Protein AF-A0A831PLZ5-F1 (afdb_monomer)

Sequence (152 aa):
MQEIFQYRNGNGILHRMNPITKIAGVTAVVILAVLSADPLFLAAMTAAILALGIAGGVGRDLLRQVPLLAFLGGFLILITVLTIQIGDVILDGPVVVTEGSVSFGLALALRFCAMIFAFQVLVATTMPTALVGALRTLKFPADYALMALIAL

pLDDT: mean 77.21, std 12.69, range [39.19, 92.5]

Organism: NCBI:txid2201

Structure (mmCIF, N/CA/C/O backbone):
data_AF-A0A831PLZ5-F1
#
_entry.id   AF-A0A831PLZ5-F1
#
loop_
_atom_site.group_PDB
_atom_site.id
_atom_site.type_symbol
_atom_site.label_atom_id
_atom_site.label_alt_id
_atom_site.label_comp_id
_atom_site.label_asym_id
_atom_site.label_entity_id
_atom_site.label_seq_id
_atom_site.pdbx_PDB_ins_code
_atom_site.Cartn_x
_atom_site.Cartn_y
_atom_site.Cartn_z
_atom_site.occupancy
_atom_site.B_iso_or_equiv
_atom_site.auth_seq_id
_atom_site.auth_comp_id
_atom_site.auth_asym_id
_atom_site.auth_atom_id
_atom_site.pdbx_PDB_model_num
ATOM 1 N N . MET A 1 1 ? 10.936 9.117 28.879 1.00 39.19 1 MET A N 1
ATOM 2 C CA . MET A 1 1 ? 10.506 7.868 28.211 1.00 39.19 1 MET A CA 1
ATOM 3 C C . MET A 1 1 ? 9.018 7.978 27.864 1.00 39.19 1 MET A C 1
ATOM 5 O O . MET A 1 1 ? 8.204 7.401 28.564 1.00 39.19 1 MET A O 1
ATOM 9 N N . GLN A 1 2 ? 8.641 8.797 26.872 1.00 41.59 2 GLN A N 1
ATOM 10 C CA . GLN A 1 2 ? 7.234 9.210 26.674 1.00 41.59 2 GLN A CA 1
ATOM 11 C C . GLN A 1 2 ? 6.682 9.101 25.238 1.00 41.59 2 GLN A C 1
ATOM 13 O O . GLN A 1 2 ? 5.577 9.559 24.997 1.00 41.59 2 GLN A O 1
ATOM 18 N N . GLU A 1 3 ? 7.356 8.452 24.285 1.00 46.31 3 GLU A N 1
ATOM 19 C CA . GLU A 1 3 ? 6.912 8.480 22.872 1.00 46.31 3 GLU A CA 1
ATOM 20 C C . GLU A 1 3 ? 6.832 7.082 22.220 1.00 46.31 3 GLU A C 1
ATOM 22 O O . GLU A 1 3 ? 7.268 6.896 21.091 1.00 46.31 3 GLU A O 1
ATOM 27 N N . ILE A 1 4 ? 6.299 6.066 22.916 1.00 49.09 4 ILE A N 1
ATOM 28 C CA . ILE A 1 4 ? 6.073 4.726 22.311 1.00 49.09 4 ILE A CA 1
ATOM 29 C C . ILE A 1 4 ? 4.605 4.518 21.900 1.00 49.09 4 ILE A C 1
ATOM 31 O O . ILE A 1 4 ? 4.288 3.651 21.090 1.00 49.09 4 ILE A O 1
ATOM 35 N N . PHE A 1 5 ? 3.687 5.368 22.359 1.00 49.69 5 PHE A N 1
ATOM 36 C CA . PHE A 1 5 ? 2.288 5.301 21.945 1.00 49.69 5 PHE A CA 1
ATOM 37 C C . PHE A 1 5 ? 2.041 6.256 20.782 1.00 49.69 5 PHE A C 1
ATOM 39 O O . PHE A 1 5 ? 1.455 7.323 20.939 1.00 49.69 5 PHE A O 1
ATOM 46 N N . GLN A 1 6 ? 2.445 5.840 19.581 1.00 55.47 6 GLN A N 1
ATOM 47 C CA . GLN A 1 6 ? 2.102 6.506 18.317 1.00 55.47 6 GLN A CA 1
ATOM 48 C C . GLN A 1 6 ? 0.611 6.328 17.947 1.00 55.47 6 GLN A C 1
ATOM 50 O O . GLN A 1 6 ? 0.230 6.327 16.780 1.00 55.47 6 GLN A O 1
ATOM 55 N N . TYR A 1 7 ? -0.251 6.155 18.951 1.00 52.66 7 TYR A N 1
ATOM 56 C CA . TYR A 1 7 ? -1.688 6.109 18.786 1.00 52.66 7 TYR A CA 1
ATOM 57 C C . TYR A 1 7 ? -2.248 7.511 19.003 1.00 52.66 7 TYR A C 1
ATOM 59 O O . TYR A 1 7 ? -2.317 8.010 20.128 1.00 52.66 7 TYR A O 1
ATOM 67 N N . ARG A 1 8 ? -2.650 8.165 17.914 1.00 52.22 8 ARG A N 1
ATOM 68 C CA . ARG A 1 8 ? -3.302 9.469 17.992 1.00 52.22 8 ARG A CA 1
ATOM 69 C C . ARG A 1 8 ? -4.814 9.265 17.975 1.00 52.22 8 ARG A C 1
ATOM 71 O O . ARG A 1 8 ? -5.366 8.801 16.981 1.00 52.22 8 ARG A O 1
ATOM 78 N N . ASN A 1 9 ? -5.481 9.638 19.069 1.00 49.69 9 ASN A N 1
ATOM 79 C CA . ASN A 1 9 ? -6.941 9.754 19.121 1.00 49.69 9 ASN A CA 1
ATOM 80 C C . ASN A 1 9 ? -7.403 10.686 17.988 1.00 49.69 9 ASN A C 1
ATOM 82 O O . ASN A 1 9 ? -7.198 11.898 18.049 1.00 49.69 9 ASN A O 1
ATOM 86 N N . GLY A 1 10 ? -7.967 10.113 16.927 1.00 53.44 10 GLY A N 1
ATOM 87 C CA . GLY A 1 10 ? -8.443 10.837 15.756 1.00 53.44 10 GLY A CA 1
ATOM 88 C C . GLY A 1 10 ? -9.924 10.559 15.547 1.00 53.44 10 GLY A C 1
ATOM 89 O O . GLY A 1 10 ? -10.316 9.411 15.401 1.00 53.44 10 GLY A O 1
ATOM 90 N N . ASN A 1 11 ? -10.755 11.598 15.482 1.00 53.09 11 ASN A N 1
ATOM 91 C CA . ASN A 1 11 ? -12.217 11.483 15.358 1.00 53.09 11 ASN A CA 1
ATOM 92 C C . ASN A 1 11 ? -12.707 11.087 13.941 1.00 53.09 11 ASN A C 1
ATOM 94 O O . ASN A 1 11 ? -13.844 11.380 13.576 1.00 53.09 11 ASN A O 1
ATOM 98 N N . GLY A 1 12 ? -11.861 10.467 13.110 1.00 56.66 12 GLY A N 1
ATOM 99 C CA . GLY A 1 12 ? -12.183 10.124 11.720 1.00 56.66 12 GLY A CA 1
ATOM 100 C C . GLY A 1 12 ? -13.188 8.971 11.594 1.00 56.66 12 GLY A C 1
ATOM 101 O O . GLY A 1 12 ? -13.272 8.111 12.468 1.00 56.66 12 GLY A O 1
ATOM 102 N N . ILE A 1 13 ? -13.920 8.903 10.474 1.00 56.53 13 ILE A N 1
ATOM 103 C CA . ILE A 1 13 ? -14.903 7.833 10.175 1.00 56.53 13 ILE A CA 1
ATOM 104 C C . ILE A 1 13 ? -14.261 6.444 10.301 1.00 56.53 13 ILE A C 1
ATOM 106 O O . ILE A 1 13 ? -14.855 5.524 10.865 1.00 56.53 13 ILE A O 1
ATOM 110 N N . LEU A 1 14 ? -13.004 6.321 9.864 1.00 56.78 14 LEU A N 1
ATOM 111 C CA . LEU A 1 14 ? -12.242 5.084 9.971 1.00 56.78 14 LEU A CA 1
ATOM 112 C C . LEU A 1 14 ? -12.004 4.684 11.431 1.00 56.78 14 LEU A C 1
ATOM 114 O O . LEU A 1 14 ? -11.956 3.504 11.734 1.00 56.78 14 LEU A O 1
ATOM 118 N N . HIS A 1 15 ? -11.917 5.620 12.371 1.00 56.91 15 HIS A N 1
ATOM 119 C CA . HIS A 1 15 ? -11.695 5.328 13.788 1.00 56.91 15 HIS A CA 1
ATOM 120 C C . HIS A 1 15 ? -12.896 4.656 14.470 1.00 56.91 15 HIS A C 1
ATOM 122 O O . HIS A 1 15 ? -12.714 3.894 15.413 1.00 56.91 15 HIS A O 1
ATOM 128 N N . ARG A 1 16 ? -14.116 4.896 13.971 1.00 59.25 16 ARG A N 1
ATOM 129 C CA . ARG A 1 16 ? -15.357 4.341 14.543 1.00 59.25 16 ARG A CA 1
ATOM 130 C C . ARG A 1 16 ? -15.698 2.940 14.022 1.00 59.25 16 ARG A C 1
ATOM 132 O O . ARG A 1 16 ? -16.616 2.312 14.540 1.00 59.25 16 ARG A O 1
ATOM 139 N N . MET A 1 17 ? -14.993 2.451 12.999 1.00 59.94 17 MET A N 1
ATOM 140 C CA . MET A 1 17 ? -15.224 1.118 12.437 1.00 59.94 17 MET A CA 1
ATOM 141 C C . MET A 1 17 ? -14.663 0.010 13.333 1.00 59.94 17 MET A C 1
ATOM 143 O O . MET A 1 17 ? -13.591 0.156 13.923 1.00 59.94 17 MET A O 1
ATOM 147 N N . ASN A 1 18 ? -15.369 -1.124 13.377 1.00 69.25 18 ASN A N 1
ATOM 148 C CA . ASN A 1 18 ? -14.966 -2.299 14.144 1.00 69.25 18 ASN A CA 1
ATOM 149 C C . ASN A 1 18 ? -13.561 -2.776 13.696 1.00 69.25 18 ASN A C 1
ATOM 151 O O . ASN A 1 18 ? -13.350 -2.966 12.491 1.00 69.25 18 ASN A O 1
ATOM 155 N N . PRO A 1 19 ? -12.604 -2.980 14.625 1.00 69.31 19 PRO A N 1
ATOM 156 C CA . PRO A 1 19 ? -11.247 -3.432 14.313 1.00 69.31 19 PRO A CA 1
ATOM 157 C C . PRO A 1 19 ? -11.194 -4.674 13.415 1.00 69.31 19 PRO A C 1
ATOM 159 O O . PRO A 1 19 ? -10.353 -4.748 12.524 1.00 69.31 19 PRO A O 1
ATOM 162 N N . ILE A 1 20 ? -12.133 -5.612 13.581 1.00 72.62 20 ILE A N 1
ATOM 163 C CA . ILE A 1 20 ? -12.199 -6.840 12.772 1.00 72.62 20 ILE A CA 1
ATOM 164 C C . ILE A 1 20 ? -12.456 -6.517 11.294 1.00 72.62 20 ILE A C 1
ATOM 166 O O . ILE A 1 20 ? -11.811 -7.082 10.415 1.00 72.62 20 ILE A O 1
ATOM 170 N N . THR A 1 21 ? -13.350 -5.568 11.002 1.00 79.00 21 THR A N 1
ATOM 171 C CA . THR A 1 21 ? -13.658 -5.143 9.628 1.00 79.00 21 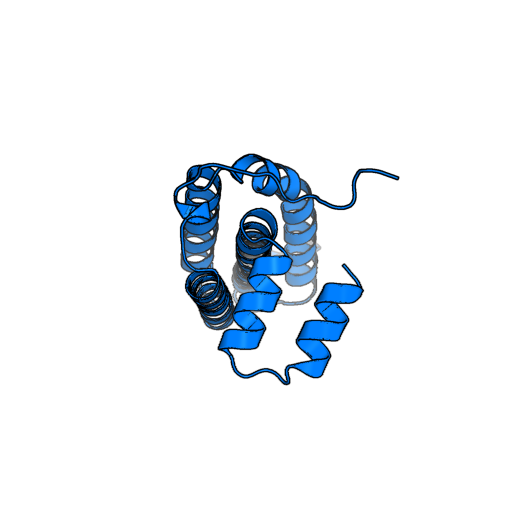THR A CA 1
ATOM 172 C C . THR A 1 21 ? -12.463 -4.457 8.973 1.00 79.00 21 THR A C 1
ATOM 174 O O . THR A 1 21 ? -12.224 -4.646 7.783 1.00 79.00 21 THR A O 1
ATOM 177 N N . LYS A 1 22 ? -11.675 -3.695 9.741 1.00 80.88 22 LYS A N 1
ATOM 178 C CA . LYS A 1 22 ? -10.439 -3.085 9.231 1.00 80.88 22 LYS A CA 1
ATOM 179 C C . LYS A 1 22 ? -9.389 -4.132 8.900 1.00 80.88 22 LYS A C 1
ATOM 181 O O . LYS A 1 22 ? -8.791 -4.057 7.833 1.00 80.88 22 LYS A O 1
ATOM 186 N N . ILE A 1 23 ? -9.190 -5.104 9.796 1.00 81.81 23 ILE A N 1
ATOM 187 C CA . ILE A 1 23 ? -8.269 -6.221 9.568 1.00 81.81 23 ILE A CA 1
ATOM 188 C C . ILE A 1 23 ? -8.698 -6.969 8.304 1.00 81.81 23 ILE A C 1
ATOM 190 O O . ILE A 1 23 ? -7.884 -7.125 7.403 1.00 81.81 23 ILE A O 1
ATOM 194 N N . ALA A 1 24 ? -9.981 -7.319 8.178 1.00 85.00 24 ALA A N 1
ATOM 195 C CA . ALA A 1 24 ? -10.512 -7.969 6.982 1.00 85.00 24 ALA A CA 1
ATOM 196 C C . ALA A 1 24 ? -10.296 -7.132 5.707 1.00 85.00 24 ALA A C 1
ATOM 198 O O . ALA A 1 24 ? -9.899 -7.678 4.682 1.00 85.00 24 ALA A O 1
ATOM 199 N N . GLY A 1 25 ? -10.499 -5.811 5.771 1.00 85.06 25 GLY A N 1
ATOM 200 C CA . GLY A 1 25 ? -10.255 -4.901 4.650 1.00 85.06 25 GLY A CA 1
ATOM 201 C C . GLY A 1 25 ? -8.786 -4.861 4.226 1.00 85.06 25 GLY A C 1
ATOM 202 O O . GLY A 1 25 ? -8.487 -4.971 3.040 1.00 85.06 25 GLY A O 1
ATOM 203 N N . VAL A 1 26 ? -7.857 -4.774 5.181 1.00 87.06 26 VAL A N 1
ATOM 204 C CA . VAL A 1 26 ? -6.416 -4.818 4.889 1.00 87.06 26 VAL A CA 1
ATOM 205 C C . VAL A 1 26 ? -6.004 -6.178 4.345 1.00 87.06 26 VAL A C 1
ATOM 207 O O . VAL A 1 26 ? -5.283 -6.236 3.354 1.00 87.06 26 VAL A O 1
ATOM 210 N N . THR A 1 27 ? -6.499 -7.271 4.923 1.00 86.12 27 THR A N 1
ATOM 211 C CA . THR A 1 27 ? -6.261 -8.619 4.399 1.00 86.12 27 THR A CA 1
ATOM 212 C C . THR A 1 27 ? -6.771 -8.752 2.964 1.00 86.12 27 THR A C 1
ATOM 214 O O . THR A 1 27 ? -6.049 -9.270 2.117 1.00 86.12 27 THR A O 1
ATOM 217 N N . ALA A 1 28 ? -7.961 -8.231 2.656 1.00 89.25 28 ALA A N 1
ATOM 218 C CA . ALA A 1 28 ? -8.497 -8.230 1.298 1.00 89.25 28 ALA A CA 1
ATOM 219 C C . ALA A 1 28 ? -7.611 -7.429 0.333 1.00 89.25 28 ALA A C 1
ATOM 221 O O . ALA A 1 28 ? -7.304 -7.918 -0.751 1.00 89.25 28 ALA A O 1
ATOM 222 N N . VAL A 1 29 ? -7.137 -6.246 0.737 1.00 90.12 29 VAL A N 1
ATOM 223 C CA . VAL A 1 29 ? -6.198 -5.442 -0.063 1.00 90.12 29 VAL A CA 1
ATOM 224 C C . VAL A 1 29 ? -4.897 -6.197 -0.321 1.00 90.12 29 VAL A C 1
ATOM 226 O O . VAL A 1 29 ? -4.423 -6.205 -1.452 1.00 90.12 29 VAL A O 1
ATOM 229 N N . VAL A 1 30 ? -4.328 -6.856 0.691 1.00 89.81 30 VAL A N 1
ATOM 230 C CA . VAL A 1 30 ? -3.098 -7.649 0.537 1.00 89.81 30 VAL A CA 1
ATOM 231 C C . VAL A 1 30 ? -3.317 -8.803 -0.442 1.00 89.81 30 VAL A C 1
ATOM 233 O O . VAL A 1 30 ? -2.512 -8.989 -1.351 1.00 89.81 30 VAL A O 1
ATOM 236 N N . ILE A 1 31 ? -4.422 -9.541 -0.310 1.00 92.19 31 ILE A N 1
ATOM 237 C CA . ILE A 1 31 ? -4.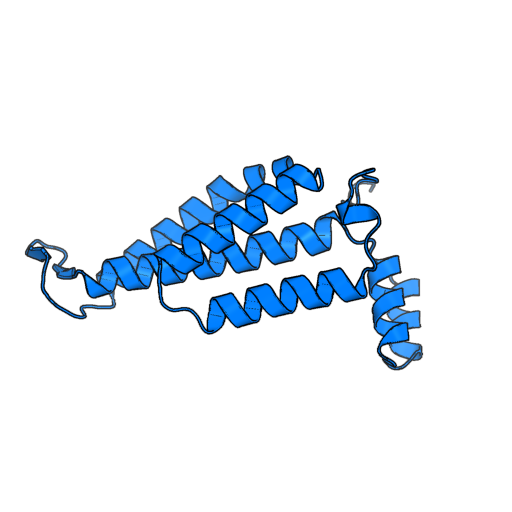769 -10.637 -1.224 1.00 92.19 31 ILE A CA 1
ATOM 238 C C . ILE A 1 31 ? -4.925 -10.105 -2.654 1.00 92.19 31 ILE A C 1
ATOM 240 O O . ILE A 1 31 ? -4.282 -10.614 -3.570 1.00 92.19 31 ILE A O 1
ATOM 244 N N . LEU A 1 32 ? -5.715 -9.046 -2.851 1.00 91.19 32 LEU A N 1
ATOM 245 C CA . LEU A 1 32 ? -5.916 -8.432 -4.166 1.00 91.19 32 LEU A CA 1
ATOM 246 C C . LEU A 1 32 ? -4.602 -7.922 -4.761 1.00 91.19 32 LEU A C 1
ATOM 248 O O . LEU A 1 32 ? -4.351 -8.139 -5.946 1.00 91.19 32 LEU A O 1
ATOM 252 N N . ALA A 1 33 ? -3.738 -7.309 -3.949 1.00 90.19 33 ALA A N 1
ATOM 253 C CA . ALA A 1 33 ? -2.419 -6.869 -4.379 1.00 90.19 33 ALA A CA 1
ATOM 254 C C . ALA A 1 33 ? -1.600 -8.052 -4.894 1.00 90.19 33 ALA A C 1
ATOM 256 O O . ALA A 1 33 ? -1.057 -7.976 -5.993 1.00 90.19 33 ALA A O 1
ATOM 257 N N . VAL A 1 34 ? -1.544 -9.155 -4.144 1.00 89.19 34 VAL A N 1
ATOM 258 C CA . VAL A 1 34 ? -0.772 -10.361 -4.490 1.00 89.19 34 VAL A CA 1
ATOM 259 C C . VAL A 1 34 ? -1.324 -11.092 -5.718 1.00 89.19 34 VAL A C 1
ATOM 261 O O . VAL A 1 34 ? -0.539 -11.632 -6.494 1.00 89.19 34 VAL A O 1
ATOM 264 N N . LEU A 1 35 ? -2.637 -11.085 -5.945 1.00 90.69 35 LEU A N 1
ATOM 265 C CA . LEU A 1 35 ? -3.221 -11.707 -7.140 1.00 90.69 35 LEU A CA 1
ATOM 266 C C . LEU A 1 35 ? -3.112 -10.826 -8.394 1.00 90.69 35 LEU A C 1
ATOM 268 O O . LEU A 1 35 ? -3.142 -11.344 -9.507 1.00 90.69 35 LEU A O 1
ATOM 272 N N . SER A 1 36 ? -2.972 -9.510 -8.240 1.00 88.62 36 SER A N 1
ATOM 273 C CA . SER A 1 36 ? -3.001 -8.576 -9.372 1.00 88.62 36 SER A CA 1
ATOM 274 C C . SER A 1 36 ? -1.614 -8.327 -9.948 1.00 88.62 36 SER A C 1
ATOM 276 O O . SER A 1 36 ? -0.743 -7.824 -9.245 1.00 88.62 36 SER A O 1
ATOM 278 N N . ALA A 1 37 ? -1.412 -8.632 -11.229 1.00 84.19 37 ALA A N 1
ATOM 279 C CA . ALA A 1 37 ? -0.180 -8.306 -11.957 1.00 84.19 37 ALA A CA 1
ATOM 280 C C . ALA A 1 37 ? -0.267 -6.981 -12.737 1.00 84.19 37 ALA A C 1
ATOM 282 O O . ALA A 1 37 ? 0.748 -6.478 -13.205 1.00 84.19 37 ALA A O 1
ATOM 283 N N . ASP A 1 38 ? -1.471 -6.420 -12.870 1.00 87.50 38 ASP A N 1
ATOM 284 C CA . ASP A 1 38 ? -1.722 -5.226 -13.670 1.00 87.50 38 ASP A CA 1
ATOM 285 C C . ASP A 1 38 ? -1.268 -3.941 -12.936 1.00 87.50 38 ASP A C 1
ATOM 287 O O . ASP A 1 38 ? -1.785 -3.638 -11.850 1.00 87.50 38 ASP A O 1
ATOM 291 N N . PRO A 1 39 ? -0.317 -3.163 -13.497 1.00 87.44 39 PRO A N 1
ATOM 292 C CA . PRO A 1 39 ? 0.180 -1.942 -12.864 1.00 87.44 39 PRO A CA 1
ATOM 293 C C . PRO A 1 39 ? -0.901 -0.872 -12.683 1.00 87.44 39 PRO A C 1
ATOM 295 O O . PRO A 1 39 ? -0.870 -0.130 -11.699 1.00 87.44 39 PRO A O 1
ATOM 298 N N . LEU A 1 40 ? -1.863 -0.786 -13.607 1.00 90.25 40 LEU A N 1
ATOM 299 C CA . LEU A 1 40 ? -2.922 0.219 -13.578 1.00 90.25 40 LEU A CA 1
ATOM 300 C C . LEU A 1 40 ? -3.901 -0.076 -12.438 1.00 90.25 40 LEU A C 1
ATOM 302 O O . LEU A 1 40 ? -4.272 0.826 -11.682 1.00 90.25 40 LEU A O 1
ATOM 306 N N . PHE A 1 41 ? -4.258 -1.351 -12.260 1.00 91.00 41 PHE A N 1
ATOM 307 C CA . PHE A 1 41 ? -5.081 -1.791 -11.134 1.00 91.00 41 PHE A CA 1
ATOM 308 C C . PHE A 1 41 ? -4.401 -1.507 -9.790 1.00 91.00 41 PHE A C 1
ATOM 310 O O . PHE A 1 41 ? -5.017 -0.947 -8.878 1.00 91.00 41 PHE A O 1
ATOM 317 N N . LEU A 1 42 ? -3.110 -1.830 -9.669 1.00 90.06 42 LEU A N 1
ATOM 318 C CA . LEU A 1 42 ? -2.345 -1.556 -8.452 1.00 90.06 42 LEU A CA 1
ATOM 319 C C . LEU A 1 42 ? -2.212 -0.047 -8.182 1.00 90.06 42 LEU A C 1
ATOM 321 O O . LEU A 1 42 ? -2.246 0.367 -7.020 1.00 90.06 42 LEU A O 1
ATOM 325 N N . ALA A 1 43 ? -2.119 0.784 -9.225 1.00 90.88 43 ALA A N 1
ATOM 326 C CA . ALA A 1 43 ? -2.075 2.244 -9.100 1.00 90.88 43 ALA A CA 1
ATOM 327 C C . ALA A 1 43 ? -3.393 2.795 -8.566 1.00 90.88 43 ALA A C 1
ATOM 329 O O . ALA A 1 43 ? -3.397 3.540 -7.582 1.00 90.88 43 ALA A O 1
ATOM 330 N N . ALA A 1 44 ? -4.509 2.365 -9.157 1.00 92.38 44 ALA A N 1
ATOM 331 C CA . ALA A 1 44 ? -5.843 2.733 -8.704 1.00 92.38 44 ALA A CA 1
ATOM 332 C C . ALA A 1 44 ? -6.077 2.297 -7.250 1.00 92.38 44 ALA A C 1
ATOM 334 O O . ALA A 1 44 ? -6.568 3.082 -6.438 1.00 92.38 44 ALA A O 1
ATOM 335 N N . MET A 1 45 ? -5.658 1.081 -6.889 1.00 91.50 45 MET A N 1
ATOM 336 C CA . MET A 1 45 ? -5.797 0.568 -5.528 1.00 91.50 45 MET A CA 1
ATOM 337 C C . MET A 1 45 ? -4.948 1.358 -4.523 1.00 91.50 45 MET A C 1
ATOM 339 O O . MET A 1 45 ? -5.450 1.754 -3.472 1.00 91.50 45 MET A O 1
ATOM 343 N N . THR A 1 46 ? -3.688 1.649 -4.853 1.00 90.12 46 THR A N 1
ATOM 344 C CA . THR A 1 46 ? -2.798 2.457 -4.002 1.00 90.12 46 THR A CA 1
ATOM 345 C C . THR A 1 46 ? -3.369 3.863 -3.795 1.00 90.12 46 THR A C 1
ATOM 347 O O . THR A 1 46 ? -3.404 4.355 -2.665 1.00 90.12 46 THR A O 1
ATOM 350 N N . ALA A 1 47 ? -3.882 4.491 -4.857 1.00 89.75 47 ALA A N 1
ATOM 351 C CA . ALA A 1 47 ? -4.526 5.799 -4.783 1.00 89.75 47 ALA A CA 1
ATOM 352 C C . ALA A 1 47 ? -5.811 5.767 -3.936 1.00 89.75 47 ALA A C 1
ATOM 354 O O . ALA A 1 47 ? -6.030 6.665 -3.122 1.00 89.75 47 ALA A O 1
ATOM 355 N N . ALA A 1 48 ? -6.628 4.716 -4.064 1.00 88.81 48 ALA A N 1
ATOM 356 C CA . ALA A 1 48 ? -7.827 4.533 -3.251 1.00 88.81 48 ALA A CA 1
ATOM 357 C C . ALA A 1 48 ? -7.490 4.396 -1.757 1.00 88.81 48 ALA A C 1
ATOM 359 O O . ALA A 1 48 ? -8.125 5.041 -0.923 1.00 88.81 48 ALA A O 1
ATOM 360 N N . ILE A 1 49 ? -6.455 3.624 -1.405 1.00 88.00 49 ILE A N 1
ATOM 361 C CA . ILE A 1 49 ? -5.984 3.490 -0.016 1.00 88.00 49 ILE A CA 1
ATOM 362 C C . ILE A 1 49 ? -5.481 4.835 0.512 1.00 88.00 49 ILE A C 1
ATOM 364 O O . ILE A 1 49 ? -5.795 5.206 1.643 1.00 88.00 49 ILE A O 1
ATOM 368 N N . LEU A 1 50 ? -4.742 5.589 -0.304 1.00 86.06 50 LEU A N 1
ATOM 369 C CA . LEU A 1 50 ? -4.260 6.918 0.065 1.00 86.06 50 LEU A CA 1
ATOM 370 C C . LEU A 1 50 ? -5.432 7.877 0.331 1.00 86.06 50 LEU A C 1
ATOM 372 O O . LEU A 1 50 ? -5.445 8.558 1.357 1.00 86.06 50 LEU A O 1
ATOM 376 N N . ALA A 1 51 ? -6.448 7.880 -0.536 1.00 85.38 51 ALA A N 1
ATOM 377 C CA . ALA A 1 51 ? -7.660 8.680 -0.364 1.00 85.38 51 ALA A CA 1
ATOM 378 C C . ALA A 1 51 ? -8.431 8.293 0.911 1.00 85.38 51 ALA A C 1
ATOM 380 O O . ALA A 1 51 ? -8.828 9.169 1.682 1.00 85.38 51 ALA A O 1
ATOM 381 N N . LEU A 1 52 ? -8.576 6.991 1.184 1.00 82.56 52 LEU A N 1
ATOM 382 C CA . LEU A 1 52 ? -9.175 6.485 2.423 1.00 82.56 52 LEU A CA 1
ATOM 383 C C . LEU A 1 52 ? -8.358 6.882 3.659 1.00 82.56 52 LEU A C 1
ATOM 385 O O . LEU A 1 52 ? -8.934 7.252 4.681 1.00 82.56 52 LEU A O 1
ATOM 389 N N . GLY A 1 53 ? -7.027 6.854 3.572 1.00 81.25 53 GLY A N 1
ATOM 390 C CA . GLY A 1 53 ? -6.134 7.294 4.642 1.00 81.25 53 GLY A CA 1
ATOM 391 C C . GLY A 1 53 ? -6.259 8.792 4.933 1.00 81.25 53 GLY A C 1
ATOM 392 O O . GLY A 1 53 ? -6.312 9.198 6.096 1.00 81.25 53 GLY A O 1
ATOM 393 N N . ILE A 1 54 ? -6.378 9.622 3.892 1.00 80.88 54 ILE A N 1
ATOM 394 C CA . ILE A 1 54 ? -6.631 11.064 4.029 1.00 80.88 54 ILE A CA 1
ATOM 395 C C . ILE A 1 54 ? -8.001 11.302 4.677 1.00 80.88 54 ILE A C 1
ATOM 397 O O . ILE A 1 54 ? -8.079 12.032 5.666 1.00 80.88 54 ILE A O 1
ATOM 401 N N . ALA A 1 55 ? -9.055 10.631 4.200 1.00 77.31 55 ALA A N 1
ATOM 402 C CA . ALA A 1 55 ? -10.397 10.708 4.786 1.00 77.31 55 ALA A CA 1
ATOM 403 C C . ALA A 1 55 ? -10.445 10.187 6.239 1.00 77.31 55 ALA A C 1
ATOM 405 O O . ALA A 1 55 ? -11.228 10.666 7.061 1.00 77.31 55 ALA A O 1
ATOM 406 N N . GLY A 1 56 ? -9.583 9.225 6.576 1.00 69.69 56 GLY A N 1
ATOM 407 C CA . GLY A 1 56 ? -9.409 8.677 7.920 1.00 69.69 56 GLY A CA 1
ATOM 408 C C . GLY A 1 56 ? -8.573 9.546 8.865 1.00 69.69 56 GLY A C 1
ATOM 409 O O . GLY A 1 56 ? -8.461 9.200 10.039 1.00 69.69 56 GLY A O 1
ATOM 410 N N . GLY A 1 57 ? -7.998 10.657 8.390 1.00 74.88 57 GLY A N 1
ATOM 411 C CA . GLY A 1 57 ? -7.171 11.568 9.191 1.00 74.88 57 GLY A CA 1
ATOM 412 C C . GLY A 1 57 ? -5.708 11.140 9.368 1.00 74.88 57 GLY A C 1
ATOM 413 O O . GLY A 1 57 ? -4.974 11.805 10.096 1.00 74.88 57 GLY A O 1
ATOM 414 N N . VAL A 1 58 ? -5.266 10.078 8.686 1.00 77.06 58 VAL A N 1
ATOM 415 C CA . VAL A 1 58 ? -3.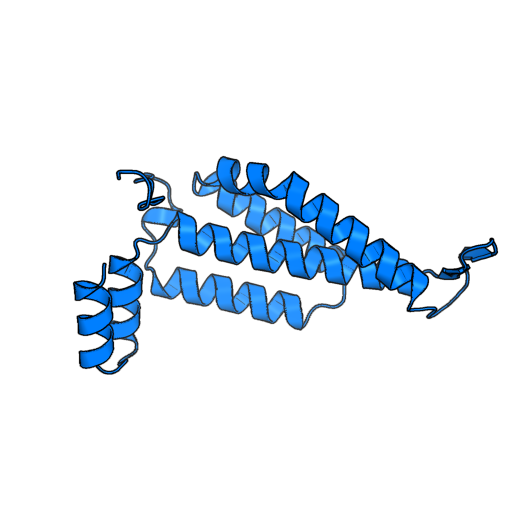892 9.528 8.740 1.00 77.06 58 VAL A CA 1
ATOM 416 C C . VAL A 1 58 ? -3.052 9.881 7.508 1.00 77.06 58 VAL A C 1
ATOM 418 O O . VAL A 1 58 ? -1.900 9.477 7.390 1.00 77.06 58 VAL A O 1
ATOM 421 N N . GLY A 1 59 ? -3.579 10.703 6.594 1.00 78.25 59 GLY A N 1
ATOM 422 C CA . GLY A 1 59 ? -2.887 11.090 5.359 1.00 78.25 59 GLY A CA 1
ATOM 423 C C . GLY A 1 59 ? -1.492 11.701 5.561 1.00 78.25 59 GLY A C 1
ATOM 424 O O . GLY A 1 59 ? -0.622 11.500 4.722 1.00 78.25 59 GLY A O 1
ATOM 425 N N . ARG A 1 60 ? -1.238 12.398 6.680 1.00 78.81 60 ARG A N 1
ATOM 426 C CA . ARG A 1 60 ? 0.095 12.956 6.985 1.00 78.81 60 ARG A CA 1
ATOM 427 C C . ARG A 1 60 ? 1.147 11.870 7.216 1.00 78.81 60 ARG A C 1
ATOM 429 O O . ARG A 1 60 ? 2.269 12.026 6.743 1.00 78.81 60 ARG A O 1
ATOM 436 N N . ASP A 1 61 ? 0.790 10.788 7.900 1.00 80.38 61 ASP A N 1
ATOM 437 C CA . ASP A 1 61 ? 1.697 9.667 8.160 1.00 80.38 61 ASP A CA 1
ATOM 438 C C . ASP A 1 61 ? 1.988 8.893 6.872 1.00 80.38 61 ASP A C 1
ATOM 440 O O . ASP A 1 61 ? 3.148 8.588 6.590 1.00 80.38 61 ASP A O 1
ATOM 444 N N . LEU A 1 62 ? 0.965 8.687 6.029 1.00 81.56 62 LEU A N 1
ATOM 445 C CA . LEU A 1 62 ? 1.154 8.101 4.698 1.00 81.56 62 LEU A CA 1
ATOM 446 C C . LEU A 1 62 ? 2.090 8.966 3.843 1.00 81.56 62 LEU A C 1
ATOM 448 O O . LEU A 1 62 ? 3.071 8.457 3.304 1.00 81.56 62 LEU A O 1
ATOM 452 N N . LEU A 1 63 ? 1.840 10.277 3.762 1.00 83.00 63 LEU A N 1
ATOM 453 C CA . LEU A 1 63 ? 2.667 11.213 2.990 1.00 83.00 63 LEU A CA 1
ATOM 454 C C . LEU A 1 63 ? 4.118 11.261 3.479 1.00 83.00 63 LEU A C 1
ATOM 456 O O . LEU A 1 63 ? 5.034 11.400 2.672 1.00 83.00 63 LEU A O 1
ATOM 460 N N . ARG A 1 64 ? 4.350 11.099 4.785 1.00 86.56 64 ARG A N 1
ATOM 461 C CA . ARG A 1 64 ? 5.702 11.048 5.355 1.00 86.56 64 ARG A CA 1
ATOM 462 C C . ARG A 1 64 ? 6.469 9.786 4.942 1.00 86.56 64 ARG A C 1
ATOM 464 O O . ARG A 1 64 ? 7.696 9.818 4.912 1.00 86.56 64 ARG A O 1
ATOM 471 N N . GLN A 1 65 ? 5.771 8.703 4.597 1.00 85.31 65 GLN A N 1
ATOM 472 C CA . GLN A 1 65 ? 6.378 7.463 4.100 1.00 85.31 65 GLN A CA 1
ATOM 473 C C . GLN A 1 65 ? 6.561 7.419 2.585 1.00 85.31 65 GLN A C 1
ATOM 475 O O . GLN A 1 65 ? 7.419 6.676 2.111 1.00 85.31 65 GLN A O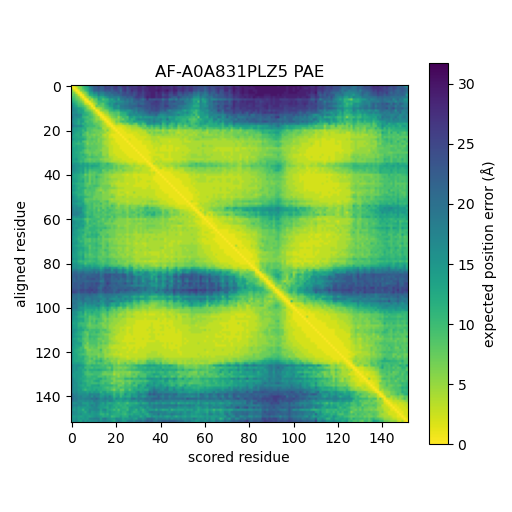 1
ATOM 480 N N . VAL A 1 66 ? 5.820 8.235 1.828 1.00 87.56 66 VAL A N 1
ATOM 481 C CA . VAL A 1 66 ? 5.971 8.353 0.368 1.00 87.56 66 VAL A CA 1
ATOM 482 C C . VAL A 1 66 ? 7.433 8.491 -0.085 1.00 87.56 66 VAL A C 1
ATOM 484 O O . VAL A 1 66 ? 7.801 7.738 -0.980 1.00 87.56 66 VAL A O 1
ATOM 487 N N . PRO A 1 67 ? 8.300 9.359 0.483 1.00 88.75 67 PRO A N 1
ATOM 488 C CA . PRO A 1 67 ? 9.678 9.481 -0.004 1.00 88.75 67 PRO A CA 1
ATOM 489 C C . PRO A 1 67 ? 10.497 8.198 0.189 1.00 88.75 67 PRO A C 1
ATOM 491 O O . PRO A 1 67 ? 11.255 7.815 -0.700 1.00 88.75 67 PRO A O 1
ATOM 494 N N . LEU A 1 68 ? 10.313 7.500 1.314 1.00 89.62 68 LEU A N 1
ATOM 495 C CA . LEU A 1 68 ? 10.982 6.224 1.579 1.00 89.62 68 LEU A CA 1
ATOM 496 C C . LEU A 1 68 ? 10.495 5.137 0.612 1.00 89.62 68 LEU A C 1
ATOM 498 O O . LEU A 1 68 ? 11.300 4.395 0.053 1.00 89.62 68 LEU A O 1
ATOM 502 N N . LEU A 1 69 ? 9.181 5.068 0.392 1.00 89.56 69 LEU A N 1
ATOM 503 C CA . LEU A 1 69 ? 8.562 4.119 -0.531 1.00 89.56 69 LEU A CA 1
ATOM 504 C C . LEU A 1 69 ? 8.931 4.396 -1.986 1.00 89.56 69 LEU A C 1
ATOM 506 O O . LEU A 1 69 ? 9.167 3.459 -2.737 1.00 89.56 69 LEU A O 1
ATOM 510 N N . ALA A 1 70 ? 9.025 5.664 -2.381 1.00 89.44 70 ALA A N 1
ATOM 511 C CA . ALA A 1 70 ? 9.460 6.057 -3.714 1.00 89.44 70 ALA A CA 1
ATOM 512 C C . ALA A 1 70 ? 10.929 5.684 -3.949 1.00 89.44 70 ALA A C 1
ATOM 514 O O . ALA A 1 70 ? 11.256 5.149 -5.006 1.00 89.44 70 ALA A O 1
ATOM 515 N N . PHE A 1 71 ? 11.798 5.897 -2.954 1.00 92.50 71 PHE A N 1
ATOM 516 C CA . PHE A 1 71 ? 13.194 5.464 -3.020 1.00 92.50 71 PHE A CA 1
ATOM 517 C C . PHE A 1 71 ? 13.307 3.939 -3.151 1.00 92.50 71 PHE A C 1
ATOM 519 O O . PHE A 1 71 ? 13.972 3.442 -4.059 1.00 92.50 71 PHE A O 1
ATOM 526 N N . LEU A 1 72 ? 12.604 3.192 -2.294 1.00 91.62 72 LEU A N 1
ATOM 527 C CA . LEU A 1 72 ? 12.602 1.729 -2.328 1.00 91.62 72 LEU A CA 1
ATOM 528 C C . LEU A 1 72 ? 11.993 1.181 -3.628 1.00 91.62 72 LEU A C 1
ATOM 530 O O . LEU A 1 72 ? 12.538 0.257 -4.224 1.00 91.62 72 LEU A O 1
ATOM 534 N N . GLY A 1 73 ? 10.886 1.764 -4.088 1.00 90.44 73 GLY A N 1
ATOM 535 C CA . GLY A 1 73 ? 10.214 1.394 -5.330 1.00 90.44 73 GLY A CA 1
ATOM 536 C C . GLY A 1 73 ? 11.078 1.672 -6.557 1.00 90.44 73 GLY A C 1
ATOM 537 O O . GLY A 1 73 ? 11.208 0.804 -7.415 1.00 90.44 73 GLY A O 1
ATOM 538 N N . GLY A 1 74 ? 11.739 2.831 -6.609 1.00 89.25 74 GLY A N 1
ATOM 539 C CA . GLY A 1 74 ? 12.702 3.154 -7.662 1.00 89.25 74 GLY A CA 1
ATOM 540 C C . GLY A 1 74 ? 13.877 2.177 -7.688 1.00 89.25 74 GLY A C 1
ATOM 541 O O . GLY A 1 74 ? 14.254 1.694 -8.754 1.00 89.25 74 GLY A O 1
ATOM 542 N N . PHE A 1 75 ? 14.403 1.815 -6.516 1.00 90.75 75 PHE A N 1
ATOM 543 C CA . PHE A 1 75 ? 15.468 0.819 -6.399 1.00 90.75 75 PHE A CA 1
ATOM 544 C C . PHE A 1 75 ? 15.022 -0.581 -6.851 1.00 90.75 75 PHE A C 1
ATOM 546 O O . PHE A 1 75 ? 15.754 -1.262 -7.568 1.00 90.75 75 PHE A O 1
ATOM 553 N N . LEU A 1 76 ? 13.803 -0.999 -6.495 1.00 89.56 76 LEU A N 1
ATOM 554 C CA . LEU A 1 76 ? 13.224 -2.263 -6.956 1.00 89.56 76 LEU A CA 1
ATOM 555 C C . LEU A 1 76 ? 13.044 -2.286 -8.473 1.00 89.56 76 LEU A C 1
ATOM 557 O O . LEU A 1 76 ? 13.401 -3.278 -9.104 1.00 89.56 76 LEU A O 1
ATOM 561 N N . ILE A 1 77 ? 12.533 -1.203 -9.063 1.00 88.19 77 ILE A N 1
ATOM 562 C CA . ILE A 1 77 ? 12.404 -1.080 -10.520 1.00 88.19 77 ILE A CA 1
ATOM 563 C C . ILE A 1 77 ? 13.784 -1.188 -11.171 1.00 88.19 77 ILE A C 1
ATOM 565 O O . ILE A 1 77 ? 13.943 -1.961 -12.110 1.00 88.19 77 ILE A O 1
ATOM 569 N N . LEU A 1 78 ? 14.791 -0.488 -10.639 1.00 87.44 78 LEU A N 1
ATOM 570 C CA . LEU A 1 78 ? 16.157 -0.523 -11.164 1.00 87.44 78 LEU A CA 1
ATOM 571 C C . LEU A 1 78 ? 16.736 -1.945 -11.167 1.00 87.44 78 LEU A C 1
ATOM 573 O O . LEU A 1 78 ? 17.229 -2.400 -12.197 1.00 87.44 78 LEU A O 1
ATOM 577 N N . ILE A 1 79 ? 16.637 -2.664 -10.044 1.00 87.62 79 ILE A N 1
ATOM 578 C CA . ILE A 1 79 ? 17.092 -4.061 -9.958 1.00 87.62 79 ILE A CA 1
ATOM 579 C C . ILE A 1 79 ? 16.302 -4.953 -10.913 1.00 87.62 79 ILE A C 1
ATOM 581 O O . ILE A 1 79 ? 16.885 -5.823 -11.559 1.00 87.62 79 ILE A O 1
ATOM 585 N N . THR A 1 80 ? 14.990 -4.746 -11.012 1.00 86.94 80 THR A N 1
ATOM 586 C CA . THR A 1 80 ? 14.123 -5.555 -11.872 1.00 86.94 80 THR A CA 1
ATOM 587 C C . THR A 1 80 ? 14.497 -5.385 -13.338 1.00 86.94 80 THR A C 1
ATOM 589 O O . THR A 1 80 ? 14.642 -6.381 -14.035 1.00 86.94 80 THR A O 1
ATOM 592 N N . VAL A 1 81 ? 14.730 -4.150 -13.784 1.00 83.19 81 VAL A N 1
ATOM 593 C CA . VAL A 1 81 ? 15.189 -3.846 -15.146 1.00 83.19 81 VAL A CA 1
ATOM 594 C C . VAL A 1 81 ? 16.572 -4.445 -15.422 1.00 83.19 81 VAL A C 1
ATOM 596 O O . VAL A 1 81 ? 16.811 -4.935 -16.517 1.00 83.19 81 VAL A O 1
ATOM 599 N N . LEU A 1 82 ? 17.474 -4.466 -14.433 1.00 80.62 82 LEU A N 1
ATOM 600 C CA . LEU A 1 82 ? 18.797 -5.086 -14.589 1.00 80.62 82 LEU A CA 1
ATOM 601 C C . LEU A 1 82 ? 18.763 -6.621 -14.607 1.00 80.62 82 LEU A C 1
ATOM 603 O O . LEU A 1 82 ? 19.608 -7.240 -15.247 1.00 80.62 82 LEU A O 1
ATOM 607 N N . THR A 1 83 ? 17.841 -7.234 -13.864 1.00 79.62 83 THR A N 1
ATOM 608 C CA . THR A 1 83 ? 17.826 -8.690 -13.630 1.00 79.62 83 THR A CA 1
ATOM 609 C C . THR A 1 83 ? 16.921 -9.422 -14.612 1.00 79.62 83 THR A C 1
ATOM 611 O O . THR A 1 83 ? 17.213 -10.548 -15.011 1.00 79.62 83 THR A O 1
ATOM 614 N N . ILE A 1 84 ? 15.793 -8.810 -14.967 1.00 74.81 84 ILE A N 1
ATOM 615 C CA . ILE A 1 84 ? 14.734 -9.431 -15.751 1.00 74.81 84 ILE A CA 1
ATOM 616 C C . ILE A 1 84 ? 14.712 -8.773 -17.123 1.00 74.81 84 ILE A C 1
ATOM 618 O O . ILE A 1 84 ? 14.421 -7.591 -17.239 1.00 74.81 84 ILE A O 1
ATOM 622 N N . GLN A 1 85 ? 14.960 -9.564 -18.160 1.00 70.06 85 GLN A N 1
ATOM 623 C CA . GLN A 1 85 ? 14.830 -9.153 -19.555 1.00 70.06 85 GLN A CA 1
ATOM 624 C C . GLN A 1 85 ? 13.742 -10.023 -20.181 1.00 70.06 85 GLN A C 1
ATOM 626 O O . GLN A 1 85 ? 13.992 -11.151 -20.598 1.00 70.06 85 GLN A O 1
ATOM 631 N N . ILE A 1 86 ? 12.497 -9.546 -20.134 1.00 63.94 86 ILE A N 1
ATOM 632 C CA . ILE A 1 86 ? 11.324 -10.275 -20.635 1.00 63.94 86 ILE A CA 1
ATOM 633 C C . ILE A 1 86 ? 10.582 -9.386 -21.628 1.00 63.94 86 ILE A C 1
ATOM 635 O O . ILE A 1 86 ? 10.083 -8.329 -21.241 1.00 63.94 86 ILE A O 1
ATOM 639 N N . GLY A 1 87 ? 10.475 -9.836 -22.881 1.00 62.84 87 GLY A N 1
ATOM 640 C CA . GLY A 1 87 ? 9.737 -9.157 -23.954 1.00 62.84 87 GLY A CA 1
ATOM 641 C C . GLY A 1 87 ? 10.621 -8.396 -24.946 1.00 62.84 87 GLY A C 1
ATOM 642 O O . GLY A 1 87 ? 11.817 -8.662 -25.046 1.00 62.84 87 GLY A O 1
ATOM 643 N N . ASP A 1 88 ? 10.007 -7.457 -25.673 1.00 63.25 88 ASP A N 1
ATOM 644 C CA . ASP A 1 88 ? 10.684 -6.620 -26.667 1.00 63.25 88 ASP A CA 1
ATOM 645 C C . ASP A 1 88 ? 11.556 -5.543 -26.016 1.00 63.25 88 ASP A C 1
ATOM 647 O O . ASP A 1 88 ? 11.169 -4.866 -25.052 1.00 63.25 88 ASP A O 1
ATOM 651 N N . VAL A 1 89 ? 12.760 -5.397 -26.564 1.00 69.44 89 VAL A N 1
ATOM 652 C CA . VAL A 1 89 ? 13.740 -4.403 -26.135 1.00 69.44 89 VAL A CA 1
ATOM 653 C C . VAL A 1 89 ? 13.290 -3.035 -26.638 1.00 69.44 89 VAL A C 1
ATOM 655 O O . VAL A 1 89 ? 13.229 -2.791 -27.838 1.00 69.44 89 VAL A O 1
ATOM 658 N N . ILE A 1 90 ? 12.979 -2.128 -25.713 1.00 64.81 90 ILE A N 1
ATOM 659 C CA . ILE A 1 90 ? 12.636 -0.737 -26.049 1.00 64.81 90 ILE A CA 1
ATOM 660 C C . ILE A 1 90 ? 13.910 0.062 -26.308 1.00 64.81 90 ILE A C 1
ATOM 662 O O . ILE A 1 90 ? 13.933 0.983 -27.122 1.00 64.81 90 ILE A O 1
ATOM 666 N N . LEU A 1 91 ? 14.962 -0.251 -25.549 1.00 66.38 91 LEU A N 1
ATOM 667 C CA . LEU A 1 91 ? 16.183 0.534 -25.506 1.00 66.38 91 LEU A CA 1
ATOM 668 C C . LEU A 1 91 ? 17.382 -0.410 -25.435 1.00 66.38 91 LEU A C 1
ATOM 670 O O . LEU A 1 91 ? 17.648 -1.023 -24.400 1.00 66.38 91 LEU A O 1
ATOM 674 N N . ASP A 1 92 ? 18.081 -0.516 -26.562 1.00 62.91 92 ASP A N 1
ATOM 675 C CA . ASP A 1 92 ? 19.362 -1.207 -26.687 1.00 62.91 92 ASP A CA 1
ATOM 676 C C . ASP A 1 92 ? 20.488 -0.208 -26.378 1.00 62.91 92 ASP A C 1
ATOM 678 O O . ASP A 1 92 ? 20.922 0.578 -27.222 1.00 62.91 92 ASP A O 1
ATOM 682 N N . GLY A 1 93 ? 20.922 -0.186 -25.119 1.00 67.38 93 GLY A N 1
ATOM 683 C CA . GLY A 1 93 ? 22.075 0.577 -24.640 1.00 67.38 93 GLY A CA 1
ATOM 684 C C . GLY A 1 93 ? 22.981 -0.293 -23.756 1.00 67.38 93 GLY A C 1
ATOM 685 O O . GLY A 1 93 ? 22.825 -1.511 -23.737 1.00 67.38 93 GLY A O 1
ATOM 686 N N . PRO A 1 94 ? 23.903 0.286 -22.957 1.00 63.47 94 PRO A N 1
ATOM 687 C CA . PRO A 1 94 ? 24.691 -0.478 -21.976 1.00 63.47 94 PRO A CA 1
ATOM 688 C C . PRO A 1 94 ? 23.828 -1.175 -20.904 1.00 63.47 94 PRO A C 1
ATOM 690 O O . PRO A 1 94 ? 24.316 -2.050 -20.193 1.00 63.47 94 PRO A O 1
ATOM 693 N N . VAL A 1 95 ? 22.549 -0.800 -20.798 1.00 64.25 95 VAL A N 1
ATOM 694 C CA . VAL A 1 95 ? 21.509 -1.503 -20.045 1.00 64.25 95 VAL A CA 1
ATOM 695 C C . VAL A 1 95 ? 20.365 -1.785 -21.015 1.00 64.25 95 VAL A C 1
ATOM 697 O O . VAL A 1 95 ? 19.793 -0.849 -21.569 1.00 64.25 95 VAL A O 1
ATOM 700 N N . VAL A 1 96 ? 20.046 -3.063 -21.217 1.00 67.00 96 VAL A N 1
ATOM 701 C CA . VAL A 1 96 ? 18.905 -3.498 -22.031 1.00 67.00 96 VAL A CA 1
ATOM 702 C C . VAL A 1 96 ? 17.637 -3.271 -21.216 1.00 67.00 96 VAL A C 1
ATOM 704 O O . VAL A 1 96 ? 17.474 -3.868 -20.152 1.00 67.00 96 VAL A O 1
ATOM 707 N N . VAL A 1 97 ? 16.754 -2.394 -21.693 1.00 70.06 97 VAL A N 1
ATOM 708 C CA . VAL A 1 97 ? 15.469 -2.109 -21.037 1.00 70.06 97 VAL A CA 1
ATOM 709 C C . VAL A 1 97 ? 14.339 -2.718 -21.855 1.00 70.06 97 VAL A C 1
ATOM 711 O O . VAL A 1 97 ? 14.162 -2.393 -23.030 1.00 70.06 97 VAL A O 1
ATOM 714 N N . THR A 1 98 ? 13.554 -3.585 -21.221 1.00 77.06 98 THR A N 1
ATOM 715 C CA . THR A 1 98 ? 12.452 -4.316 -21.854 1.00 77.06 98 THR A CA 1
ATOM 716 C C . THR A 1 98 ? 11.092 -3.787 -21.375 1.00 77.06 98 THR A C 1
ATOM 718 O O . THR A 1 98 ? 10.951 -3.398 -20.212 1.00 77.06 98 THR A O 1
ATOM 721 N N . GLU A 1 99 ? 10.048 -3.788 -22.216 1.00 75.56 99 GLU A N 1
ATOM 722 C CA . GLU A 1 99 ? 8.694 -3.368 -21.767 1.00 75.56 99 GLU A CA 1
ATOM 723 C C . GLU A 1 99 ? 8.179 -4.218 -20.604 1.00 75.56 99 GLU A C 1
ATOM 725 O O . GLU A 1 99 ? 7.617 -3.698 -19.630 1.00 75.56 99 GLU A O 1
ATOM 730 N N . GLY A 1 100 ? 8.424 -5.528 -20.661 1.00 78.12 100 GLY A N 1
ATOM 731 C CA . GLY A 1 100 ? 8.025 -6.448 -19.602 1.00 78.12 100 GLY A CA 1
ATOM 732 C C . GLY A 1 100 ? 8.749 -6.180 -18.284 1.00 78.12 100 GLY A C 1
ATOM 733 O O . GLY A 1 100 ? 8.147 -6.294 -17.221 1.00 78.12 100 GLY A O 1
ATOM 734 N N . SER A 1 101 ? 10.015 -5.754 -18.321 1.00 80.19 101 SER A N 1
ATOM 735 C CA . SER A 1 101 ? 10.790 -5.496 -17.102 1.00 80.19 101 SER A CA 1
ATOM 736 C C . SER A 1 101 ? 10.340 -4.224 -16.385 1.00 80.19 101 SER A C 1
ATOM 738 O O . SER A 1 101 ? 10.265 -4.198 -15.155 1.00 80.19 101 SER A O 1
ATOM 740 N N . VAL A 1 102 ? 9.992 -3.179 -17.144 1.00 82.25 102 VAL A N 1
ATOM 741 C CA . VAL A 1 102 ? 9.489 -1.917 -16.579 1.00 82.25 102 VAL A CA 1
ATOM 742 C C . VAL A 1 102 ? 8.095 -2.109 -15.993 1.00 82.25 102 VAL A C 1
ATOM 744 O O . VAL A 1 102 ? 7.858 -1.729 -14.847 1.00 82.25 102 VAL A O 1
ATOM 747 N N . SER A 1 103 ? 7.181 -2.731 -16.741 1.00 85.75 103 SER A N 1
ATOM 748 C CA . SER A 1 103 ? 5.815 -2.995 -16.270 1.00 85.75 103 SER A CA 1
ATOM 749 C C . SER A 1 103 ? 5.797 -3.915 -15.045 1.00 85.75 103 SER A C 1
ATOM 751 O O . SER A 1 103 ? 5.108 -3.616 -14.068 1.00 85.75 103 SER A O 1
ATOM 753 N N . PHE A 1 104 ? 6.612 -4.973 -15.038 1.00 86.19 104 PHE A N 1
ATOM 754 C CA . PHE A 1 104 ? 6.733 -5.876 -13.895 1.00 86.19 104 PHE A CA 1
ATOM 755 C C . PHE A 1 104 ? 7.367 -5.197 -12.675 1.00 86.19 104 PHE A C 1
ATOM 757 O O . PHE A 1 104 ? 6.849 -5.321 -11.563 1.00 86.19 104 PHE A O 1
ATOM 764 N N . GLY A 1 105 ? 8.447 -4.432 -12.868 1.00 88.81 105 GLY A N 1
ATOM 765 C CA . GLY A 1 105 ? 9.083 -3.671 -11.790 1.00 88.81 105 GLY A CA 1
ATOM 766 C C . GLY A 1 105 ? 8.136 -2.637 -11.184 1.00 88.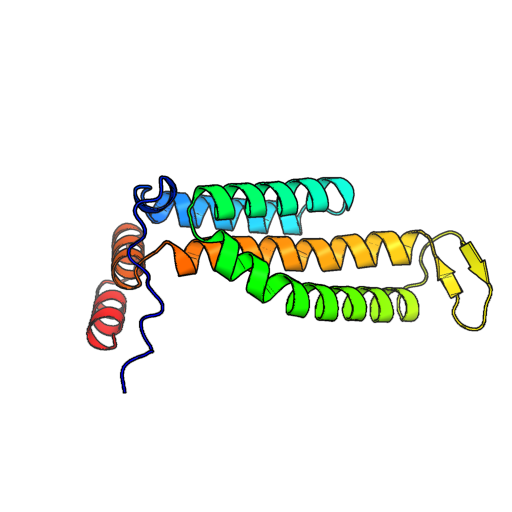81 105 GLY A C 1
ATOM 767 O O . GLY A 1 105 ? 8.060 -2.501 -9.962 1.00 88.81 105 GLY A O 1
ATOM 768 N N . LEU A 1 106 ? 7.361 -1.957 -12.031 1.00 89.88 106 LEU A N 1
ATOM 769 C CA . LEU A 1 106 ? 6.345 -1.002 -11.609 1.00 89.88 106 LEU A CA 1
ATOM 770 C C . LEU A 1 106 ? 5.233 -1.696 -10.813 1.00 89.88 106 LEU A C 1
ATOM 772 O O . LEU A 1 106 ? 4.918 -1.260 -9.707 1.00 89.88 106 LEU A O 1
ATOM 776 N N . ALA A 1 107 ? 4.683 -2.803 -11.321 1.00 90.81 107 ALA A N 1
ATOM 777 C CA . ALA A 1 107 ? 3.689 -3.594 -10.598 1.00 90.81 107 ALA A CA 1
ATOM 778 C C . ALA A 1 107 ? 4.218 -4.041 -9.227 1.00 90.81 107 ALA A C 1
ATOM 780 O O . ALA A 1 107 ? 3.525 -3.909 -8.219 1.00 90.81 107 ALA A O 1
ATOM 781 N N . LEU A 1 108 ? 5.466 -4.506 -9.154 1.00 90.56 108 LEU A N 1
ATOM 782 C CA . LEU A 1 108 ? 6.076 -4.931 -7.899 1.00 90.56 108 LEU A CA 1
ATOM 783 C C . LEU A 1 108 ? 6.218 -3.767 -6.909 1.00 90.56 108 LEU A C 1
ATOM 785 O O . LEU A 1 108 ? 5.797 -3.889 -5.756 1.00 90.56 108 LEU A O 1
ATOM 789 N N . ALA A 1 109 ? 6.747 -2.627 -7.355 1.00 91.81 109 ALA A N 1
ATOM 790 C CA . ALA A 1 109 ? 6.880 -1.431 -6.527 1.00 91.81 109 ALA A CA 1
ATOM 791 C C . ALA A 1 109 ? 5.516 -0.955 -5.998 1.00 91.81 109 ALA A C 1
ATOM 793 O O . ALA A 1 109 ? 5.363 -0.709 -4.799 1.00 91.81 109 ALA A O 1
ATOM 794 N N . LEU A 1 110 ? 4.499 -0.893 -6.861 1.00 91.31 110 LEU A N 1
ATOM 795 C CA . LEU A 1 110 ? 3.153 -0.495 -6.457 1.00 91.31 110 LEU A CA 1
ATOM 796 C C . LEU A 1 110 ? 2.501 -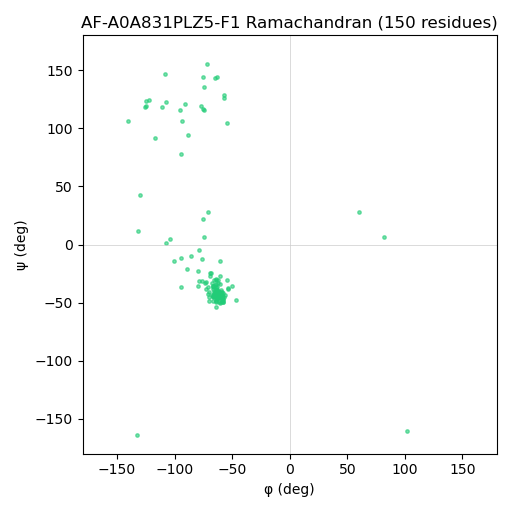1.502 -5.511 1.00 91.31 110 LEU A C 1
ATOM 798 O O . LEU A 1 110 ? 1.824 -1.097 -4.567 1.00 91.31 110 LEU A O 1
ATOM 802 N N . ARG A 1 111 ? 2.733 -2.801 -5.712 1.00 92.50 111 ARG A N 1
ATOM 803 C CA . ARG A 1 111 ? 2.265 -3.852 -4.805 1.00 92.50 111 ARG A CA 1
ATOM 804 C C . ARG A 1 111 ? 2.807 -3.624 -3.392 1.00 92.50 111 ARG A C 1
ATOM 806 O O . ARG A 1 111 ? 2.031 -3.656 -2.437 1.00 92.50 111 ARG A O 1
ATOM 813 N N . PHE A 1 112 ? 4.103 -3.336 -3.252 1.00 90.88 112 PHE A N 1
ATOM 814 C CA . PHE A 1 112 ? 4.696 -2.994 -1.955 1.00 90.88 112 PHE A CA 1
ATOM 815 C C . PHE A 1 112 ? 4.093 -1.719 -1.356 1.00 90.88 112 PHE A C 1
ATOM 817 O O . PHE A 1 112 ? 3.721 -1.727 -0.182 1.00 90.88 112 PHE A O 1
ATOM 824 N N . CYS A 1 113 ? 3.926 -0.658 -2.151 1.00 90.88 113 CYS A N 1
ATOM 825 C CA . CYS A 1 113 ? 3.287 0.580 -1.696 1.00 90.88 113 CYS A CA 1
ATOM 826 C C . CYS A 1 113 ? 1.864 0.339 -1.173 1.00 90.88 113 CYS A C 1
ATOM 828 O O . CYS A 1 113 ? 1.532 0.791 -0.076 1.00 90.88 113 CYS A O 1
ATOM 830 N N . ALA A 1 114 ? 1.037 -0.404 -1.913 1.00 90.62 114 ALA A N 1
ATOM 831 C CA . ALA A 1 114 ? -0.335 -0.707 -1.518 1.00 90.62 114 ALA A CA 1
ATOM 832 C C . ALA A 1 114 ? -0.386 -1.479 -0.190 1.00 90.62 114 ALA A C 1
ATOM 834 O O . ALA A 1 114 ? -1.153 -1.120 0.705 1.00 90.62 114 ALA A O 1
ATOM 835 N N . MET A 1 115 ? 0.465 -2.500 -0.034 1.00 91.44 115 MET A N 1
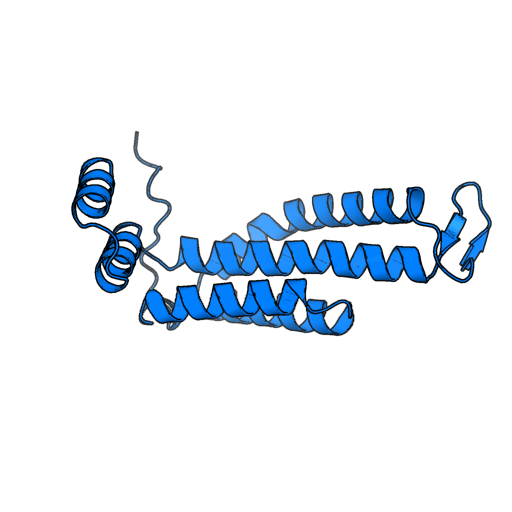ATOM 836 C CA . MET A 1 115 ? 0.534 -3.301 1.192 1.00 91.44 115 MET A CA 1
ATOM 837 C C . MET A 1 115 ? 1.002 -2.475 2.396 1.00 91.44 115 MET A C 1
ATOM 839 O O . MET A 1 115 ? 0.394 -2.550 3.465 1.00 91.44 115 MET A O 1
ATOM 843 N N . ILE A 1 116 ? 2.040 -1.651 2.225 1.00 90.69 116 ILE A N 1
ATOM 844 C CA . ILE A 1 116 ? 2.577 -0.821 3.310 1.00 90.69 116 ILE A CA 1
ATOM 845 C C . ILE A 1 116 ? 1.568 0.253 3.724 1.00 90.69 116 ILE A C 1
ATOM 847 O O . ILE A 1 116 ? 1.330 0.425 4.919 1.00 90.69 116 ILE A O 1
ATOM 851 N N . PHE A 1 117 ? 0.914 0.926 2.774 1.00 88.75 117 PHE A N 1
ATOM 852 C CA . PHE A 1 117 ? -0.123 1.903 3.107 1.00 88.75 117 PHE A CA 1
ATOM 853 C C . PHE A 1 117 ? -1.328 1.268 3.795 1.00 88.75 117 PHE A C 1
ATOM 855 O O . PHE A 1 117 ? -1.807 1.816 4.787 1.00 88.75 117 PHE A O 1
ATOM 862 N N . ALA A 1 118 ? -1.795 0.106 3.332 1.00 87.69 118 ALA A N 1
ATOM 863 C CA . ALA A 1 118 ? -2.894 -0.598 3.987 1.00 87.69 118 ALA A CA 1
ATOM 864 C C . ALA A 1 118 ? -2.540 -0.951 5.441 1.00 87.69 118 ALA A C 1
ATOM 866 O O . ALA A 1 118 ? -3.326 -0.702 6.358 1.00 87.69 118 ALA A O 1
ATOM 867 N N . PHE A 1 119 ? -1.325 -1.459 5.663 1.00 86.31 119 PHE A N 1
ATOM 868 C CA . PHE A 1 119 ? -0.837 -1.777 7.000 1.00 86.31 119 PHE A CA 1
ATOM 869 C C . PHE A 1 119 ? -0.697 -0.533 7.888 1.00 86.31 119 PHE A C 1
ATOM 871 O O . PHE A 1 119 ? -1.136 -0.542 9.038 1.00 86.31 119 PHE A O 1
ATOM 878 N N . GLN A 1 120 ? -0.161 0.566 7.357 1.00 84.56 120 GLN A N 1
ATOM 879 C CA . GLN A 1 120 ? -0.071 1.838 8.077 1.00 84.56 120 GLN A CA 1
ATOM 880 C C . GLN A 1 120 ? -1.430 2.366 8.508 1.00 84.56 120 GLN A C 1
ATOM 882 O O . GLN A 1 120 ? -1.593 2.769 9.655 1.00 84.56 120 GLN A O 1
ATOM 887 N N . VAL A 1 121 ? -2.421 2.330 7.616 1.00 83.88 121 VAL A N 1
ATOM 888 C CA . VAL A 1 121 ? -3.787 2.749 7.941 1.00 83.88 121 VAL A CA 1
ATOM 889 C C . VAL A 1 121 ? -4.355 1.908 9.089 1.00 83.88 121 VAL A C 1
ATOM 891 O O . VAL A 1 121 ? -5.015 2.451 9.978 1.00 83.88 121 VAL A O 1
ATOM 894 N N . LEU A 1 122 ? -4.080 0.601 9.126 1.00 83.31 122 LEU A N 1
ATOM 895 C CA . LEU A 1 122 ? -4.503 -0.258 10.234 1.00 83.31 122 LEU A CA 1
ATOM 896 C C . LEU A 1 122 ? -3.835 0.147 11.549 1.00 83.31 122 LEU A C 1
ATOM 898 O O . LEU A 1 122 ? -4.544 0.400 12.524 1.00 83.31 122 LEU A O 1
ATOM 902 N N . VAL A 1 123 ? -2.503 0.238 11.564 1.00 81.81 123 VAL A N 1
ATOM 903 C CA . VAL A 1 123 ? -1.714 0.551 12.767 1.00 81.81 123 VAL A CA 1
ATOM 904 C C . VAL A 1 123 ? -2.044 1.945 13.299 1.00 81.81 123 VAL A C 1
ATOM 906 O O . VAL A 1 123 ? -2.316 2.104 14.485 1.00 81.81 123 VAL A O 1
ATOM 909 N N . ALA A 1 124 ? -2.111 2.946 12.425 1.00 77.19 124 ALA A N 1
ATOM 910 C CA . ALA A 1 124 ? -2.382 4.323 12.819 1.00 77.19 124 ALA A CA 1
ATOM 911 C C . ALA A 1 124 ? -3.825 4.534 13.317 1.00 77.19 124 ALA A C 1
ATOM 913 O O . ALA A 1 124 ? -4.081 5.459 14.086 1.00 77.19 124 ALA A O 1
ATOM 914 N N . THR A 1 125 ? -4.783 3.688 12.911 1.00 72.38 125 THR A N 1
ATOM 915 C CA . THR A 1 125 ? -6.201 3.842 13.296 1.00 72.38 125 THR A CA 1
ATOM 916 C C . THR A 1 125 ? -6.710 2.815 14.305 1.00 72.38 125 THR A C 1
ATOM 918 O O . THR A 1 125 ? -7.894 2.864 14.657 1.00 72.38 125 THR A O 1
ATOM 921 N N . THR A 1 126 ? -5.872 1.893 14.783 1.00 73.69 126 THR A N 1
ATOM 922 C CA . THR A 1 126 ? -6.297 0.814 15.690 1.00 73.69 126 THR A CA 1
ATOM 923 C C . THR A 1 126 ? -5.453 0.820 16.954 1.00 73.69 126 THR A C 1
ATOM 925 O O . THR A 1 126 ? -4.233 0.727 16.891 1.00 73.69 126 THR A O 1
ATOM 928 N N . MET A 1 127 ? -6.106 0.920 18.118 1.00 67.00 127 MET A N 1
ATOM 929 C CA . MET A 1 127 ? -5.400 0.813 19.397 1.00 67.00 127 MET A CA 1
ATOM 930 C C . MET A 1 127 ? -4.819 -0.596 19.543 1.00 67.00 127 MET A C 1
ATOM 932 O O . MET A 1 127 ? -5.513 -1.563 19.209 1.00 67.00 127 MET A O 1
ATOM 936 N N . PRO A 1 128 ? -3.626 -0.750 20.139 1.00 67.50 128 PRO A N 1
ATOM 937 C CA . PRO A 1 128 ? -3.101 -2.064 20.507 1.00 67.50 128 PRO A CA 1
ATOM 938 C C . PRO A 1 128 ? -4.088 -2.869 21.372 1.00 67.50 128 PRO A C 1
ATOM 940 O O . PRO A 1 128 ? -4.290 -4.060 21.156 1.00 67.50 128 PRO A O 1
ATOM 943 N N . THR A 1 129 ? -4.804 -2.203 22.282 1.00 66.94 129 THR A N 1
ATOM 944 C CA . THR A 1 129 ? -5.851 -2.816 23.119 1.00 66.94 129 THR A CA 1
ATOM 945 C C . THR A 1 129 ? -7.045 -3.325 22.303 1.00 66.94 129 THR A C 1
ATOM 947 O O . THR A 1 129 ? -7.592 -4.388 22.597 1.00 66.94 129 THR A O 1
ATOM 950 N N . ALA A 1 130 ? -7.425 -2.616 21.236 1.00 69.75 130 ALA A N 1
ATOM 951 C CA . ALA A 1 130 ? -8.491 -3.021 20.322 1.00 69.75 130 ALA A CA 1
ATOM 952 C C . ALA A 1 130 ? -8.070 -4.200 19.424 1.00 69.75 130 ALA A C 1
ATOM 954 O O . ALA A 1 130 ? -8.898 -5.053 19.107 1.00 69.75 130 ALA A O 1
ATOM 955 N N . LEU A 1 131 ? -6.784 -4.285 19.067 1.00 69.00 131 LEU A N 1
ATOM 956 C CA . LEU A 1 131 ? -6.185 -5.447 18.400 1.00 69.00 131 LEU A CA 1
ATOM 957 C C . LEU A 1 131 ? -6.236 -6.696 19.291 1.00 69.00 131 LEU A C 1
ATOM 959 O O . LEU A 1 131 ? -6.685 -7.749 18.841 1.00 69.00 131 LEU A O 1
ATOM 963 N N . VAL A 1 132 ? -5.863 -6.574 20.570 1.00 70.94 132 VAL A N 1
ATOM 964 C CA . VAL A 1 132 ? -5.981 -7.676 21.546 1.00 70.94 132 VAL A CA 1
ATOM 965 C C . VAL A 1 132 ? -7.445 -8.089 21.741 1.00 70.94 132 VAL A C 1
ATOM 967 O O . VAL A 1 132 ? -7.757 -9.281 21.792 1.00 70.94 132 VAL A O 1
ATOM 970 N N . GLY A 1 133 ? -8.366 -7.120 21.787 1.00 68.38 133 GLY A N 1
ATOM 971 C CA . GLY A 1 133 ? -9.807 -7.380 21.808 1.00 68.38 133 GLY A CA 1
ATOM 972 C C . GLY A 1 133 ? -10.284 -8.177 20.589 1.00 68.38 133 GLY A C 1
ATOM 973 O O . GLY A 1 133 ? -10.993 -9.169 20.751 1.00 68.38 133 GLY A O 1
ATOM 974 N N . ALA A 1 134 ? -9.833 -7.808 19.387 1.00 70.25 134 ALA A N 1
ATOM 975 C CA . ALA A 1 134 ? -10.147 -8.529 18.154 1.00 70.25 134 ALA A CA 1
ATOM 976 C C . ALA A 1 134 ? -9.599 -9.969 18.156 1.00 70.25 134 ALA A C 1
ATOM 978 O O . ALA A 1 134 ? -10.305 -10.889 17.742 1.00 70.25 134 ALA A O 1
ATOM 979 N N . LEU A 1 135 ? -8.386 -10.189 18.682 1.00 69.81 135 LEU A N 1
ATOM 980 C CA . LEU A 1 135 ? -7.812 -11.532 18.852 1.00 69.81 135 LEU A CA 1
ATOM 981 C C . LEU A 1 135 ? -8.657 -12.399 19.794 1.00 69.81 135 LEU A C 1
ATOM 983 O O . LEU A 1 135 ? -8.921 -13.563 19.490 1.00 69.81 135 LEU A O 1
ATOM 987 N N . ARG A 1 136 ? -9.156 -11.829 20.900 1.00 65.50 136 ARG A N 1
ATOM 988 C CA . ARG A 1 136 ? -10.094 -12.537 21.787 1.00 65.50 136 ARG A CA 1
ATOM 989 C C . ARG A 1 136 ? -11.389 -12.915 21.066 1.00 65.50 136 ARG A C 1
ATOM 991 O O . ARG A 1 136 ? -11.876 -14.028 21.251 1.00 65.50 136 ARG A O 1
ATOM 998 N N . THR A 1 137 ? -11.936 -12.033 20.226 1.00 69.06 137 THR A N 1
ATOM 999 C CA . THR A 1 137 ? -13.142 -12.339 19.431 1.00 69.06 137 THR A CA 1
ATOM 1000 C C . THR A 1 137 ? -12.894 -13.447 18.403 1.00 69.06 137 THR A C 1
ATOM 1002 O O . THR A 1 137 ? -13.796 -14.237 18.131 1.00 69.06 137 THR A O 1
ATOM 1005 N N . LEU A 1 138 ? -11.665 -13.572 17.891 1.00 69.38 138 LEU A N 1
ATOM 1006 C CA . LEU A 1 138 ? -11.246 -14.654 16.991 1.00 69.38 138 LEU A CA 1
ATOM 1007 C C . LEU A 1 138 ? -11.039 -16.019 17.684 1.00 69.38 138 LEU A C 1
ATOM 1009 O O . LEU A 1 138 ? -10.589 -16.960 17.034 1.00 69.38 138 LEU A O 1
ATOM 1013 N N . LYS A 1 139 ? -11.370 -16.153 18.979 1.00 69.88 139 LYS A N 1
ATOM 1014 C CA . LYS A 1 139 ? -11.117 -17.345 19.815 1.00 69.88 139 LYS A CA 1
ATOM 1015 C C . LYS A 1 139 ? -9.632 -17.713 19.949 1.00 69.88 139 LYS A C 1
ATOM 1017 O O . LYS A 1 139 ? -9.303 -18.878 20.166 1.00 69.88 139 LYS A O 1
ATOM 1022 N N . PHE A 1 140 ? -8.731 -16.736 19.849 1.00 68.50 140 PHE A N 1
ATOM 1023 C CA . PHE A 1 140 ? -7.323 -16.964 20.171 1.00 68.50 140 PHE A CA 1
ATOM 1024 C C . PHE A 1 140 ? -7.180 -17.325 21.665 1.00 68.50 140 PHE A C 1
ATOM 1026 O O . PHE A 1 140 ? -7.940 -16.777 22.474 1.00 68.50 140 PHE A O 1
ATOM 1033 N N . PRO A 1 141 ? -6.258 -18.228 22.063 1.00 74.00 141 PRO A N 1
ATOM 1034 C CA . PRO A 1 141 ? -6.174 -18.682 23.448 1.00 74.00 141 PRO A CA 1
ATOM 1035 C C . PRO A 1 141 ? -5.980 -17.497 24.397 1.00 74.00 141 PRO A C 1
ATOM 1037 O O . PRO A 1 141 ? -5.088 -16.664 24.208 1.00 74.00 141 PRO A O 1
ATOM 1040 N N . ALA A 1 142 ? 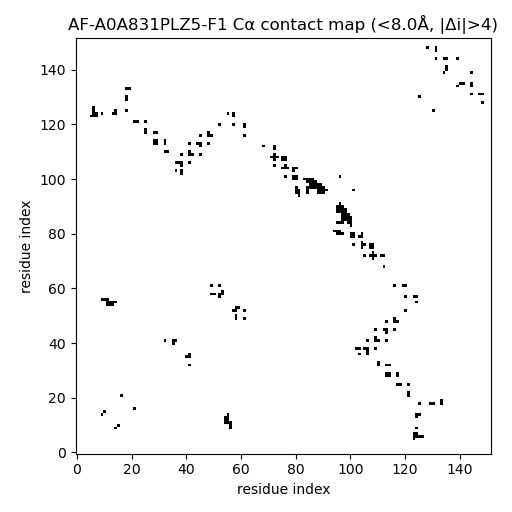-6.856 -17.409 25.399 1.00 64.44 142 ALA A N 1
ATOM 1041 C CA . ALA A 1 142 ? -6.982 -16.238 26.261 1.00 64.44 142 ALA A CA 1
ATOM 1042 C C . ALA A 1 142 ? -5.692 -15.917 27.034 1.00 64.44 142 ALA A C 1
ATOM 1044 O O . ALA A 1 142 ? -5.443 -14.745 27.320 1.00 64.44 142 ALA A O 1
ATOM 1045 N N . ASP A 1 143 ? -4.862 -16.928 27.299 1.00 69.56 143 ASP A N 1
ATOM 1046 C CA . ASP A 1 143 ? -3.582 -16.795 27.999 1.00 69.56 143 ASP A CA 1
ATOM 1047 C C . ASP A 1 143 ? -2.589 -15.921 27.224 1.00 69.56 143 ASP A C 1
ATOM 1049 O O . ASP A 1 143 ? -1.977 -15.019 27.796 1.00 69.56 143 ASP A O 1
ATOM 1053 N N . TYR A 1 144 ? -2.500 -16.092 25.900 1.00 73.25 144 TYR A N 1
ATOM 1054 C CA . TYR A 1 144 ? -1.635 -15.256 25.061 1.00 73.25 144 TYR A CA 1
ATOM 1055 C C . TYR A 1 144 ? -2.170 -13.829 24.930 1.00 73.25 144 TYR A C 1
ATOM 1057 O O . TYR A 1 144 ? -1.398 -12.871 24.932 1.00 73.25 144 TYR A O 1
ATOM 1065 N N . ALA A 1 145 ? -3.494 -13.667 24.865 1.00 64.69 145 ALA A N 1
ATOM 1066 C CA . ALA A 1 145 ? -4.115 -12.346 24.824 1.00 64.69 145 ALA A CA 1
ATOM 1067 C C . ALA A 1 145 ? -3.921 -11.576 26.145 1.00 64.69 145 ALA A C 1
ATOM 1069 O O . ALA A 1 145 ? -3.752 -10.359 26.123 1.00 64.69 145 ALA A O 1
ATOM 1070 N N . LEU A 1 146 ? -3.939 -12.269 27.290 1.00 69.31 146 LEU A N 1
ATOM 1071 C CA . LEU A 1 146 ? -3.626 -11.687 28.600 1.00 69.31 146 LEU A CA 1
ATOM 1072 C C . LEU A 1 146 ? -2.144 -11.338 28.729 1.00 69.31 146 LEU A C 1
ATOM 1074 O O . LEU A 1 146 ? -1.837 -10.229 29.156 1.00 69.31 146 LEU A O 1
ATOM 1078 N N . MET A 1 147 ? -1.240 -12.230 28.310 1.00 76.88 147 MET A N 1
ATOM 1079 C CA . MET A 1 147 ? 0.198 -11.937 28.293 1.00 76.88 147 MET A CA 1
ATOM 1080 C C . MET A 1 147 ? 0.512 -10.691 27.460 1.00 76.88 147 MET A C 1
ATOM 1082 O O . MET A 1 147 ? 1.236 -9.815 27.926 1.00 76.88 147 MET A O 1
ATOM 1086 N N . ALA A 1 148 ? -0.083 -10.567 26.270 1.00 67.81 148 ALA A N 1
ATOM 1087 C CA . ALA A 1 148 ? 0.093 -9.396 25.414 1.00 67.81 148 ALA A CA 1
ATOM 1088 C C . ALA A 1 148 ? -0.449 -8.099 26.041 1.00 67.81 148 ALA A C 1
ATOM 1090 O O . ALA A 1 148 ? 0.085 -7.030 25.772 1.00 67.81 148 ALA A O 1
ATOM 1091 N N . LEU A 1 149 ? -1.495 -8.183 26.872 1.00 69.19 149 LEU A N 1
ATOM 1092 C CA . LEU A 1 149 ? -2.087 -7.024 27.545 1.00 69.19 149 LEU A CA 1
ATOM 1093 C C . LEU A 1 149 ? -1.282 -6.574 28.771 1.00 69.19 149 LEU A C 1
ATOM 1095 O O . LEU A 1 149 ? -1.267 -5.388 29.065 1.00 69.19 149 LEU A O 1
ATOM 1099 N N . ILE A 1 150 ? -0.623 -7.500 29.474 1.00 74.56 150 ILE A N 1
ATOM 1100 C CA . ILE A 1 150 ? 0.257 -7.194 30.618 1.00 74.56 150 ILE A CA 1
ATOM 1101 C C . ILE A 1 150 ? 1.605 -6.630 30.144 1.00 74.56 150 ILE A C 1
ATOM 1103 O O . ILE A 1 150 ? 2.223 -5.836 30.846 1.00 74.56 150 ILE A O 1
ATOM 1107 N N . ALA A 1 151 ? 2.074 -7.057 28.970 1.00 73.50 151 ALA A N 1
ATOM 1108 C CA . ALA A 1 151 ? 3.321 -6.584 28.374 1.00 73.50 151 ALA A CA 1
ATOM 1109 C C . ALA A 1 151 ? 3.224 -5.177 27.749 1.00 73.50 151 ALA A C 1
ATOM 1111 O O . ALA A 1 151 ? 4.259 -4.618 27.382 1.00 73.50 151 ALA A O 1
ATOM 1112 N N . LEU A 1 152 ? 2.007 -4.645 27.585 1.00 62.66 152 LEU A N 1
ATOM 1113 C CA . LEU A 1 152 ? 1.721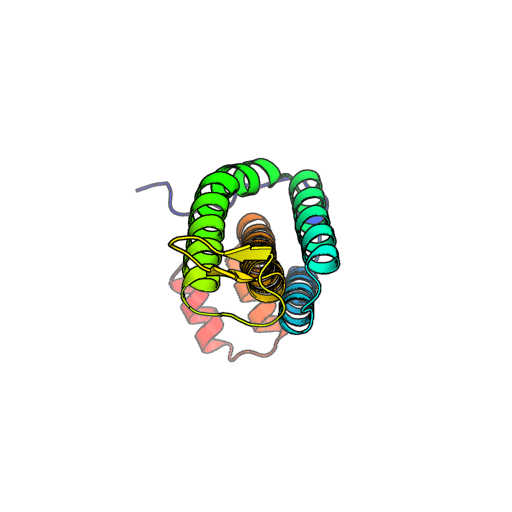 -3.336 26.993 1.00 62.66 152 LEU A CA 1
ATOM 1114 C C . LEU A 1 152 ? 1.671 -2.236 28.063 1.00 62.66 152 LEU A C 1
ATOM 1116 O O . LEU A 1 152 ? 2.161 -1.124 27.764 1.00 62.66 152 LEU A O 1
#

Mean predicted aligned error: 9.85 Å

Secondary structure (DSSP, 8-state):
------------GGGGS-HHHHHHHHHHHHHHHHH---HHHHHHHHHHHHHHHHHTT-HHHHHHHHHHHHHHHHHHHHHHHHH---S-EEE-SSS-EEHHHHHHHHHHHHHHHHHHHHHHHHHHHS-HHHHHHHHHHTT--HHHHHHHHH--

Solvent-accessible surface area (backbone atoms only — not comparable to full-atom values): 8350 Å² total; per-residue (Å²): 143,86,83,83,72,78,64,62,95,54,96,23,72,59,46,76,51,59,62,60,60,52,50,52,51,38,52,49,51,44,52,52,42,73,73,51,73,50,45,67,60,36,47,54,50,34,50,51,51,50,51,51,25,42,66,32,72,45,32,66,63,55,59,68,43,45,65,60,48,50,53,52,26,51,52,47,27,51,52,30,31,75,72,38,81,40,76,63,73,78,39,92,58,104,61,60,38,19,57,47,12,52,49,49,17,47,22,51,29,34,35,52,49,35,45,51,50,40,50,47,51,49,56,51,53,45,54,71,68,51,50,44,50,42,42,52,75,68,68,47,65,64,67,61,48,48,52,58,59,73,75,104

Nearest PDB structures (foldseek):
  8bmq-assembly1_D  TM=7.748E-01  e=9.754E-04  Lactobacillus delbrueckii subsp. bulgaricus ATCC 11842 = JCM 1002

Radius of gyration: 19.17 Å; Cα contacts (8 Å, |Δi|>4): 158; chains: 1; bounding box: 40×32×57 Å

InterPro domains:
  IPR003339 ABC/ECF transporter, transmembrane component [PF02361] (13-152)
  IPR003339 ABC/ECF transporter, transmembrane component [cd16914] (17-152)

Foldseek 3Di:
DPPPCLADPDPAPLLPDQLLVLVVVLVVLLVCLVVDLFLVVLVVLLVVLLVVCVSRVNNVVLVVCVVVLVVVLVVQLVVLQQPDADADFPDPDVGGGHPCSNSRSSSVSSSVSSNVSSVSSSSRSADLLSVLVVCVVVVNPVVVSVVSVVVD